Protein AF-A0AAV5FBF8-F1 (afdb_monomer_lite)

Foldseek 3Di:
DLVVQQVQVVQVKAQDFDDPDPVPPPPPPDSGRDQHFWDWDFDPPPPTIDIDGNDDDDPPGRRIDGDPSNDDDPVVCVVVDVVVVVVCVVCVVVDDPVRND

Sequence (101 aa):
MEALLRWATDLGVSDTPPPRSPSAATSSSSSSCLGRSLVVADFPDAGGRGLAAARDLRRGELVLRVPRAAMLTSDRVMADDPRVAACVRAYRSRLSPVQVW

InterPro domains:
  IPR046341 SET domain superfamily [SSF82199] (2-81)

Radius of gyration: 18.73 Å; chains: 1; bounding box: 35×36×49 Å

Structure (mmCIF, N/CA/C/O backbone):
data_AF-A0AAV5FBF8-F1
#
_entry.id   AF-A0AAV5FBF8-F1
#
loop_
_atom_site.group_PDB
_atom_site.id
_atom_site.type_symbol
_atom_site.label_atom_id
_atom_site.label_alt_id
_atom_site.label_comp_id
_atom_site.label_asym_id
_atom_site.label_entity_id
_atom_site.label_seq_id
_atom_site.pdbx_PDB_ins_code
_atom_site.Cartn_x
_atom_site.Cartn_y
_atom_site.Cartn_z
_atom_site.occupancy
_atom_site.B_iso_or_equiv
_atom_site.auth_seq_id
_atom_site.auth_comp_id
_atom_site.auth_asym_id
_atom_site.auth_atom_id
_atom_site.pdbx_PDB_model_num
ATOM 1 N N . MET A 1 1 ? -11.232 -8.454 -2.106 1.00 88.62 1 MET A N 1
ATOM 2 C CA . MET A 1 1 ? -10.385 -8.025 -0.968 1.00 88.62 1 MET A CA 1
ATOM 3 C C . MET A 1 1 ? -9.437 -9.139 -0.554 1.00 88.62 1 MET A C 1
ATOM 5 O O . MET A 1 1 ? -8.239 -8.921 -0.512 1.00 88.62 1 MET A O 1
ATOM 9 N N . GLU A 1 2 ? -9.954 -10.345 -0.344 1.00 89.81 2 GLU A N 1
ATOM 10 C CA . GLU A 1 2 ? -9.176 -11.515 0.075 1.00 89.81 2 GLU A CA 1
ATOM 11 C C . GLU A 1 2 ? -7.915 -11.796 -0.765 1.00 89.81 2 GLU A C 1
ATOM 13 O O . GLU A 1 2 ? -6.846 -11.989 -0.198 1.00 89.81 2 GLU A O 1
ATOM 18 N N . ALA A 1 3 ? -7.998 -11.722 -2.099 1.00 92.69 3 ALA A N 1
ATOM 19 C CA . ALA A 1 3 ? -6.835 -11.917 -2.970 1.00 92.69 3 ALA A CA 1
ATOM 20 C C . ALA A 1 3 ? -5.701 -10.901 -2.718 1.00 92.69 3 ALA A C 1
ATOM 22 O O . ALA A 1 3 ? -4.536 -11.284 -2.715 1.00 92.69 3 ALA A O 1
ATOM 23 N N . LEU A 1 4 ? -6.031 -9.628 -2.453 1.00 92.75 4 LEU A N 1
ATOM 24 C CA . LEU A 1 4 ? -5.027 -8.607 -2.132 1.00 92.75 4 LEU A CA 1
ATOM 25 C C . LEU A 1 4 ? -4.373 -8.883 -0.776 1.00 92.75 4 LEU A C 1
ATOM 27 O O . LEU A 1 4 ? -3.170 -8.700 -0.636 1.00 92.75 4 LEU A O 1
ATOM 31 N N . LEU A 1 5 ? -5.154 -9.321 0.216 1.00 93.06 5 LEU A N 1
ATOM 32 C CA . LEU A 1 5 ? -4.626 -9.642 1.544 1.00 93.06 5 LEU A CA 1
ATOM 33 C C . LEU A 1 5 ? -3.680 -10.842 1.485 1.00 93.06 5 LEU A C 1
ATOM 35 O O . LEU A 1 5 ? -2.614 -10.784 2.084 1.00 93.06 5 LEU A O 1
ATOM 39 N N . ARG A 1 6 ? -4.028 -11.873 0.705 1.00 93.00 6 ARG A N 1
ATOM 40 C CA . ARG A 1 6 ? -3.152 -13.024 0.444 1.00 93.00 6 ARG A CA 1
ATOM 41 C C . ARG A 1 6 ? -1.862 -12.601 -0.262 1.00 93.00 6 ARG A C 1
ATOM 43 O O . ARG A 1 6 ? -0.784 -12.869 0.249 1.00 93.00 6 ARG A O 1
ATOM 50 N N . TRP A 1 7 ? -1.967 -11.842 -1.354 1.00 93.44 7 TRP A N 1
ATOM 51 C CA . TRP A 1 7 ? -0.800 -11.299 -2.064 1.00 93.44 7 TRP A CA 1
ATOM 52 C C . TRP A 1 7 ? 0.107 -10.463 -1.148 1.00 93.44 7 TRP A C 1
ATOM 54 O O . TRP A 1 7 ? 1.329 -10.579 -1.184 1.00 93.44 7 TRP A O 1
ATOM 64 N N . ALA A 1 8 ? -0.484 -9.633 -0.288 1.00 93.75 8 ALA A N 1
ATOM 65 C CA . ALA A 1 8 ? 0.263 -8.819 0.658 1.00 93.75 8 ALA A CA 1
ATOM 66 C C . ALA A 1 8 ? 0.968 -9.688 1.714 1.00 93.75 8 ALA A C 1
ATOM 68 O O . ALA A 1 8 ? 2.123 -9.416 2.045 1.00 93.75 8 ALA A O 1
ATOM 69 N N . THR A 1 9 ? 0.318 -10.747 2.208 1.00 93.06 9 THR A N 1
ATOM 70 C CA . THR A 1 9 ? 0.953 -11.753 3.073 1.00 93.06 9 THR A CA 1
ATOM 71 C C . THR A 1 9 ? 2.153 -12.399 2.393 1.00 93.06 9 THR A C 1
ATOM 73 O O . THR A 1 9 ? 3.214 -12.470 3.010 1.00 93.06 9 THR A O 1
ATOM 76 N N . ASP A 1 10 ? 2.020 -12.801 1.128 1.00 92.88 10 ASP A N 1
ATOM 77 C CA . ASP A 1 10 ? 3.101 -13.438 0.363 1.00 92.88 10 ASP A CA 1
ATOM 78 C C . ASP A 1 10 ? 4.314 -12.508 0.199 1.00 92.88 10 ASP A C 1
ATOM 80 O O . ASP A 1 10 ? 5.460 -12.956 0.175 1.00 92.88 10 ASP A O 1
ATOM 84 N N . LEU A 1 11 ? 4.083 -11.193 0.163 1.00 92.06 11 LEU A N 1
ATOM 85 C CA . LEU A 1 11 ? 5.134 -10.172 0.139 1.00 92.06 11 LEU A CA 1
ATOM 86 C C . LEU A 1 11 ? 5.653 -9.768 1.526 1.00 92.06 11 LEU A C 1
ATOM 88 O O . LEU A 1 11 ? 6.513 -8.890 1.621 1.00 92.06 11 LEU A O 1
ATOM 92 N N . GLY A 1 12 ? 5.162 -10.394 2.596 1.00 92.56 12 GLY A N 1
ATOM 93 C CA . GLY A 1 12 ? 5.603 -10.173 3.973 1.00 92.56 12 GLY A CA 1
ATOM 94 C C . GLY A 1 12 ? 4.963 -8.969 4.669 1.00 92.56 12 GLY A C 1
ATOM 95 O O . GLY A 1 12 ? 5.501 -8.487 5.670 1.00 92.56 12 GLY A O 1
ATOM 96 N N . VAL A 1 13 ? 3.842 -8.456 4.157 1.00 94.75 13 VAL A N 1
ATOM 97 C CA . VAL A 1 13 ? 3.031 -7.454 4.863 1.00 94.75 13 VAL A CA 1
ATOM 98 C C . VAL A 1 13 ? 2.395 -8.106 6.090 1.00 94.75 13 VAL A C 1
ATOM 100 O O . VAL A 1 13 ? 1.901 -9.231 6.018 1.00 94.75 13 VAL A O 1
ATOM 103 N N . SER A 1 14 ? 2.400 -7.412 7.228 1.00 93.69 14 SER A N 1
ATOM 104 C CA . SER A 1 14 ? 1.828 -7.946 8.467 1.00 93.69 14 SER A CA 1
ATOM 105 C C . SER A 1 14 ? 1.434 -6.849 9.453 1.00 93.69 14 SER A C 1
ATOM 107 O O . SER A 1 14 ? 2.188 -5.897 9.656 1.00 93.69 14 SER A O 1
ATOM 109 N N . ASP A 1 15 ? 0.287 -7.012 10.108 1.00 93.44 15 ASP A N 1
ATOM 110 C CA . ASP A 1 15 ? -0.169 -6.214 11.255 1.00 93.44 15 ASP A CA 1
ATOM 111 C C . ASP A 1 15 ? 0.129 -6.875 12.615 1.00 93.44 15 ASP A C 1
ATOM 113 O O . ASP A 1 15 ? -0.357 -6.439 13.667 1.00 93.44 15 ASP A O 1
ATOM 117 N N . THR A 1 16 ? 0.906 -7.961 12.603 1.00 87.12 16 THR A N 1
ATOM 118 C CA . THR A 1 16 ? 1.221 -8.718 13.813 1.00 87.12 16 THR A CA 1
ATOM 119 C C . THR A 1 16 ? 2.201 -7.920 14.675 1.00 87.12 16 THR A C 1
ATOM 121 O O . THR A 1 16 ? 3.246 -7.491 14.176 1.00 87.12 16 THR A O 1
ATOM 124 N N . PRO A 1 17 ? 1.900 -7.715 15.971 1.00 77.94 17 PRO A N 1
ATOM 125 C CA . PRO A 1 17 ? 2.814 -7.023 16.864 1.00 77.94 17 PRO A CA 1
ATOM 126 C C . PRO A 1 17 ? 4.130 -7.807 16.998 1.00 77.94 17 PRO A C 1
ATOM 128 O O . PRO A 1 17 ? 4.115 -9.041 16.971 1.00 77.94 17 PRO A O 1
ATOM 131 N N . PRO A 1 18 ? 5.274 -7.120 17.162 1.00 68.69 18 PRO A N 1
ATOM 132 C CA . PRO A 1 18 ? 6.553 -7.793 17.332 1.00 68.69 18 PRO A CA 1
ATOM 133 C C . PRO A 1 18 ? 6.512 -8.726 18.555 1.00 68.69 18 PRO A C 1
ATOM 135 O O . PRO A 1 18 ? 5.893 -8.384 19.572 1.00 68.69 18 PRO A O 1
ATOM 138 N N . PRO A 1 19 ? 7.154 -9.907 18.484 1.00 65.00 19 PRO A N 1
ATOM 139 C CA . PRO A 1 19 ? 7.137 -10.860 19.582 1.00 65.00 19 PRO A CA 1
ATOM 140 C C . PRO A 1 19 ? 7.772 -10.225 20.822 1.00 65.00 19 PRO A C 1
ATOM 142 O O . PRO A 1 19 ? 8.889 -9.715 20.778 1.00 65.00 19 PRO A O 1
ATOM 145 N N . ARG A 1 20 ? 7.059 -10.272 21.954 1.00 64.69 20 ARG A N 1
ATOM 146 C CA . ARG A 1 20 ? 7.546 -9.748 23.245 1.00 64.69 20 ARG A CA 1
ATOM 147 C C . ARG A 1 20 ? 8.677 -10.595 23.844 1.00 64.69 20 ARG A C 1
ATOM 149 O O . ARG A 1 20 ? 9.241 -10.225 24.869 1.00 64.69 20 ARG A O 1
ATOM 156 N N . SER A 1 21 ? 8.997 -11.741 23.241 1.00 58.50 21 SER A N 1
ATOM 157 C CA . SER A 1 21 ? 10.043 -12.661 23.692 1.00 58.50 21 SER A CA 1
ATOM 158 C C . SER A 1 21 ? 10.564 -13.495 22.513 1.00 58.50 21 SER A C 1
ATOM 160 O O . SER A 1 21 ? 9.757 -13.903 21.674 1.00 58.50 21 SER A O 1
ATOM 162 N N . PRO A 1 22 ? 11.871 -13.810 22.447 1.00 58.72 22 PRO A N 1
ATOM 163 C CA . PRO A 1 22 ? 12.460 -14.576 21.342 1.00 58.72 22 PRO A CA 1
ATOM 164 C C . PRO A 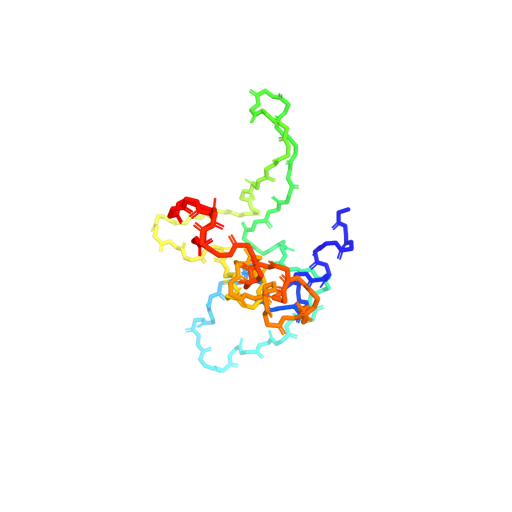1 22 ? 11.934 -16.021 21.232 1.00 58.72 22 PRO A C 1
ATOM 166 O O . PRO A 1 22 ? 12.036 -16.621 20.169 1.00 58.72 22 PRO A O 1
ATOM 169 N N . SER A 1 23 ? 11.320 -16.565 22.288 1.00 54.78 23 SER A N 1
ATOM 170 C CA . SER A 1 23 ? 10.810 -17.947 22.323 1.00 54.78 23 SER A CA 1
ATOM 171 C C . SER A 1 23 ? 9.366 -18.115 21.827 1.00 54.78 23 SER A C 1
ATOM 173 O O . SER A 1 23 ? 8.865 -19.234 21.799 1.00 54.78 23 SER A O 1
ATOM 175 N N . ALA A 1 24 ? 8.678 -17.029 21.456 1.00 52.31 24 ALA A N 1
ATOM 176 C CA . ALA A 1 24 ? 7.262 -17.039 21.068 1.00 52.31 24 ALA A CA 1
ATOM 177 C C . ALA A 1 24 ? 7.052 -16.703 19.582 1.00 52.31 24 ALA A C 1
ATOM 179 O O . ALA A 1 24 ? 6.064 -16.067 19.213 1.00 52.31 24 ALA A O 1
ATOM 180 N N . ALA A 1 25 ? 7.978 -17.122 18.716 1.00 51.47 25 ALA A N 1
ATOM 181 C CA . ALA A 1 25 ? 7.766 -17.122 17.272 1.00 51.47 25 ALA A CA 1
ATOM 182 C C . ALA A 1 25 ? 6.802 -18.257 16.893 1.00 51.47 25 ALA A C 1
ATOM 184 O O . ALA A 1 25 ? 7.156 -19.189 16.177 1.00 51.47 25 ALA A O 1
ATOM 185 N N . THR A 1 26 ? 5.571 -18.204 17.401 1.00 50.00 26 THR A N 1
ATOM 186 C CA . THR A 1 26 ? 4.497 -19.016 16.847 1.00 50.00 26 THR A CA 1
ATOM 187 C C . THR A 1 26 ? 4.180 -18.390 15.503 1.00 50.00 26 THR A C 1
ATOM 189 O O . THR A 1 26 ? 3.547 -17.338 15.421 1.00 50.00 26 THR A O 1
ATOM 192 N N . SER A 1 27 ? 4.684 -19.018 14.447 1.00 54.31 27 SER A N 1
ATOM 193 C CA . SER A 1 27 ? 4.250 -18.846 13.070 1.00 54.31 27 SER A CA 1
ATOM 194 C C . SER A 1 27 ? 2.759 -19.161 12.997 1.00 54.31 27 SER A C 1
ATOM 196 O O . SER A 1 27 ? 2.336 -20.246 12.608 1.00 54.31 27 SER A O 1
ATOM 198 N N . SER A 1 28 ? 1.927 -18.212 13.424 1.00 52.53 28 SER A N 1
ATOM 199 C CA . SER A 1 28 ? 0.507 -18.265 13.146 1.00 52.53 28 SER A CA 1
ATOM 200 C C . SER A 1 28 ? 0.376 -18.098 11.643 1.00 52.53 28 SER A C 1
ATOM 202 O O . SER A 1 28 ? 0.529 -16.993 11.120 1.00 52.53 28 SER A O 1
ATOM 204 N N . SER A 1 29 ? 0.142 -19.216 10.965 1.00 54.81 29 SER A N 1
ATOM 205 C CA . SER A 1 29 ? -0.242 -19.326 9.564 1.00 54.81 29 SER A CA 1
ATOM 206 C C . SER A 1 29 ? -1.606 -18.663 9.355 1.00 54.81 29 SER A C 1
ATOM 208 O O . SER A 1 29 ? -2.616 -19.320 9.117 1.00 54.81 29 SER A O 1
ATOM 210 N N . SER A 1 30 ? -1.667 -17.347 9.536 1.00 60.59 30 SER A N 1
ATOM 211 C CA . SER A 1 30 ? -2.804 -16.545 9.121 1.00 60.59 30 SER A CA 1
ATOM 212 C C . SER A 1 30 ? -2.689 -16.360 7.614 1.00 60.59 30 SER A C 1
ATOM 214 O O . SER A 1 30 ? -1.695 -15.839 7.119 1.00 60.59 30 SER A O 1
ATOM 216 N N . SER A 1 31 ? -3.724 -16.764 6.884 1.00 72.88 31 SER A N 1
ATOM 217 C CA . SER A 1 31 ? -3.853 -16.593 5.429 1.00 72.88 31 SER A CA 1
ATOM 218 C C . SER A 1 31 ? -4.051 -15.133 4.990 1.00 72.88 31 SER A C 1
ATOM 220 O O . SER A 1 31 ? -4.392 -14.874 3.839 1.00 72.88 31 SER A O 1
ATOM 222 N N . SER A 1 32 ? -3.920 -14.183 5.918 1.00 85.62 32 SER A N 1
ATOM 223 C CA . SER A 1 32 ? -4.177 -12.759 5.739 1.00 85.62 32 SER A CA 1
ATOM 224 C C . SER A 1 32 ? -3.160 -11.955 6.541 1.00 85.62 32 SER A C 1
ATOM 226 O O . SER A 1 32 ? -2.811 -12.320 7.665 1.00 85.62 32 SER A O 1
ATOM 228 N N . CYS A 1 33 ? -2.698 -10.850 5.960 1.00 91.75 33 CYS A N 1
ATOM 229 C CA . CYS A 1 33 ? -1.736 -9.925 6.552 1.00 91.75 33 CYS A CA 1
ATOM 230 C C . CYS A 1 33 ? -2.359 -8.989 7.595 1.00 91.75 33 CYS A C 1
ATOM 232 O O . CYS A 1 33 ? -1.624 -8.315 8.313 1.00 91.75 33 CYS A O 1
ATOM 234 N N . LEU A 1 34 ? -3.694 -8.948 7.652 1.00 93.56 34 LEU A N 1
ATOM 235 C CA . LEU A 1 34 ? -4.497 -8.154 8.577 1.00 93.56 34 LEU A CA 1
ATOM 236 C C . LEU A 1 34 ? -5.398 -9.058 9.429 1.00 93.56 34 LEU A C 1
ATOM 238 O O . LEU A 1 34 ? -5.779 -10.152 8.994 1.00 93.56 34 LEU A O 1
ATOM 242 N N . GLY A 1 35 ? -5.787 -8.558 10.601 1.00 91.38 35 GLY A N 1
ATOM 243 C CA . GLY A 1 35 ? -6.745 -9.167 11.526 1.00 91.38 35 GLY A CA 1
ATOM 244 C C . GLY A 1 35 ? -6.237 -9.284 12.966 1.00 91.38 35 GLY A C 1
ATOM 245 O O . GLY A 1 35 ? -6.978 -9.742 13.832 1.00 91.38 35 GLY A O 1
ATOM 246 N N . ARG A 1 36 ? -4.985 -8.898 13.248 1.00 91.69 36 ARG A N 1
ATOM 247 C CA . ARG A 1 36 ? -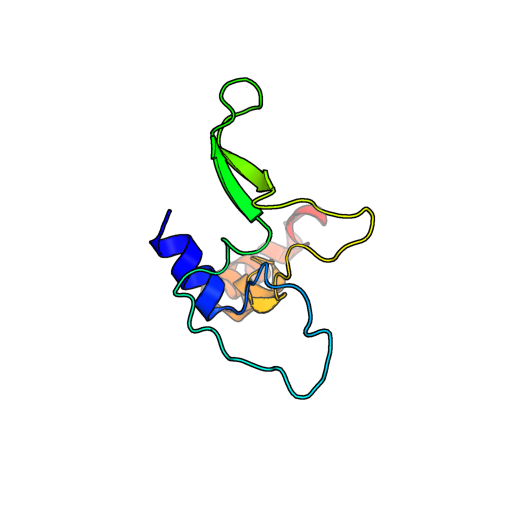4.386 -8.930 14.598 1.00 91.69 36 ARG A CA 1
ATOM 248 C C . ARG A 1 36 ? -4.441 -7.574 15.289 1.00 91.69 36 ARG A C 1
ATOM 250 O O . ARG A 1 36 ? -4.742 -7.495 16.478 1.00 91.69 36 ARG A O 1
ATOM 257 N N . SER A 1 37 ? -4.119 -6.519 14.556 1.00 93.75 37 SER A N 1
ATOM 258 C CA . SER A 1 37 ? -4.134 -5.132 15.026 1.00 93.75 37 SER A CA 1
ATOM 259 C C . SER A 1 37 ? -5.107 -4.289 14.211 1.00 93.75 37 SER A C 1
ATOM 261 O O . SER A 1 37 ? -5.729 -3.382 14.762 1.00 93.75 37 SER A O 1
ATOM 263 N N . LEU A 1 38 ? -5.273 -4.602 12.925 1.00 95.62 38 LEU A N 1
ATOM 264 C CA . LEU A 1 38 ? -6.074 -3.831 11.984 1.00 95.62 38 LEU A CA 1
ATOM 265 C C . LEU A 1 38 ? -7.035 -4.734 11.209 1.00 95.62 38 LEU A C 1
ATOM 267 O O . LEU A 1 38 ? -6.726 -5.887 10.919 1.00 95.62 38 LEU A O 1
ATOM 271 N N . VAL A 1 39 ? -8.182 -4.187 10.820 1.00 95.50 39 VAL A N 1
ATOM 272 C CA . VAL A 1 39 ? -9.131 -4.806 9.883 1.00 95.50 39 VAL A CA 1
ATOM 273 C C . VAL A 1 39 ? -9.522 -3.809 8.801 1.00 95.50 39 VAL A C 1
ATOM 275 O O . VAL A 1 39 ? -9.495 -2.599 9.017 1.00 95.50 39 VAL A O 1
ATOM 278 N N . VAL A 1 40 ? -9.891 -4.310 7.625 1.00 95.12 40 VAL A N 1
ATOM 279 C CA . VAL A 1 40 ? -10.473 -3.476 6.567 1.00 95.12 40 VAL A CA 1
ATOM 280 C C . VAL A 1 40 ? -11.933 -3.199 6.916 1.00 95.12 40 VAL A C 1
ATOM 282 O O . VAL A 1 40 ? -12.676 -4.137 7.199 1.00 95.12 40 VAL A O 1
ATOM 285 N N . ALA A 1 41 ? -12.336 -1.934 6.875 1.00 96.00 41 ALA A N 1
ATOM 286 C CA . ALA A 1 41 ? -13.705 -1.496 7.133 1.00 96.00 41 ALA A CA 1
ATOM 287 C C . ALA A 1 41 ? -14.136 -0.448 6.099 1.00 96.00 41 ALA A C 1
ATOM 289 O O . ALA A 1 41 ? -13.291 0.215 5.496 1.00 96.00 41 ALA A O 1
ATOM 290 N N . ASP A 1 42 ? -15.442 -0.297 5.892 1.00 96.88 42 ASP A N 1
ATOM 291 C CA . ASP A 1 42 ? -16.004 0.745 5.035 1.00 96.88 42 ASP A CA 1
ATOM 292 C C . ASP A 1 42 ? -16.534 1.899 5.898 1.00 96.88 42 ASP A C 1
ATOM 294 O O . ASP A 1 42 ? -17.308 1.699 6.833 1.00 96.88 42 ASP A O 1
ATOM 298 N N . PHE A 1 43 ? -16.101 3.113 5.572 1.00 96.25 43 PHE A N 1
ATOM 299 C CA . PHE A 1 43 ? -16.456 4.367 6.226 1.00 96.25 43 PHE A CA 1
ATOM 300 C C . PHE A 1 43 ? -17.171 5.270 5.207 1.00 96.25 43 PHE A C 1
ATOM 302 O O . PHE A 1 43 ? -16.523 6.093 4.551 1.00 96.25 43 PHE A O 1
ATOM 309 N N . PRO A 1 44 ? -18.494 5.112 5.014 1.00 95.25 44 PRO A N 1
ATOM 310 C CA . PRO A 1 44 ? -19.239 5.823 3.968 1.00 95.25 44 PRO A CA 1
ATOM 311 C C . PRO A 1 44 ? -19.110 7.347 4.086 1.00 95.25 44 PRO A C 1
ATOM 313 O O . PRO A 1 44 ? -18.960 8.029 3.075 1.00 95.25 44 PRO A O 1
ATOM 316 N N . ASP A 1 45 ? -19.043 7.859 5.314 1.00 95.69 45 ASP A N 1
ATOM 317 C CA . ASP A 1 45 ? -18.939 9.294 5.596 1.00 95.69 45 ASP A CA 1
ATOM 318 C C . ASP A 1 45 ? -17.494 9.833 5.550 1.00 95.69 45 ASP A C 1
ATOM 320 O O . ASP A 1 45 ? -17.272 11.028 5.729 1.00 95.69 45 ASP A O 1
ATOM 324 N N . ALA A 1 46 ? -16.494 8.972 5.310 1.00 93.69 46 ALA A N 1
ATOM 325 C CA . ALA A 1 46 ? -15.069 9.327 5.315 1.00 93.69 46 ALA A CA 1
ATOM 326 C C . ALA A 1 46 ? -14.323 8.885 4.041 1.00 93.69 46 ALA A C 1
ATOM 328 O O . ALA A 1 46 ? -13.114 8.655 4.066 1.00 93.69 46 ALA A O 1
ATOM 329 N N . GLY A 1 47 ? -15.033 8.769 2.914 1.00 92.19 47 GLY A N 1
ATOM 330 C CA . GLY A 1 47 ? -14.428 8.444 1.616 1.00 92.19 47 GLY A CA 1
ATOM 331 C C . GLY A 1 47 ? -14.362 6.949 1.290 1.00 92.19 47 GLY A C 1
ATOM 332 O O . GLY A 1 47 ? -13.673 6.559 0.348 1.00 92.19 47 GLY A O 1
ATOM 333 N N . GLY A 1 48 ? -15.096 6.108 2.023 1.00 95.25 48 GLY A N 1
ATOM 334 C CA . GLY A 1 48 ? -15.240 4.684 1.736 1.00 95.25 48 GLY A CA 1
ATOM 335 C C . GLY A 1 48 ? -14.255 3.820 2.518 1.00 95.25 48 GLY A C 1
ATOM 336 O O . GLY A 1 48 ? -14.190 3.885 3.741 1.00 95.25 48 GLY A O 1
ATOM 337 N N . ARG A 1 49 ? -13.532 2.935 1.834 1.00 94.69 49 ARG A N 1
ATOM 338 C CA . ARG A 1 49 ? -12.754 1.872 2.484 1.00 94.69 49 ARG A CA 1
ATOM 339 C C . ARG A 1 49 ? -11.523 2.399 3.225 1.00 94.69 49 ARG A C 1
ATOM 341 O O . ARG A 1 49 ? -10.723 3.137 2.659 1.00 94.69 49 ARG A O 1
ATOM 348 N N . GLY A 1 50 ? -11.313 1.918 4.447 1.00 95.19 50 GLY A N 1
ATOM 349 C CA . GLY A 1 50 ? -10.162 2.242 5.287 1.00 95.19 50 GLY A CA 1
ATOM 350 C C . GLY A 1 50 ? -9.744 1.098 6.213 1.00 95.19 50 GLY A C 1
ATOM 351 O O . GLY A 1 50 ? -10.153 -0.054 6.044 1.00 95.19 50 GLY A O 1
ATOM 352 N N . LEU A 1 51 ? -8.907 1.427 7.199 1.00 95.38 51 LEU A N 1
ATOM 353 C CA . LEU A 1 51 ? -8.437 0.504 8.233 1.00 95.38 51 LEU A CA 1
ATOM 354 C C . LEU A 1 51 ? -9.026 0.905 9.587 1.00 95.38 51 LEU A C 1
ATOM 356 O O . LEU A 1 51 ? -8.896 2.055 10.001 1.00 95.38 51 LEU A O 1
ATOM 360 N N . ALA A 1 52 ? -9.640 -0.050 10.278 1.00 95.94 52 ALA A N 1
ATOM 361 C CA . ALA A 1 52 ? -10.104 0.093 11.651 1.00 95.94 52 ALA A CA 1
ATOM 362 C C . ALA A 1 52 ? -9.195 -0.686 12.607 1.00 95.94 52 ALA A C 1
ATOM 364 O O . ALA A 1 52 ? -8.562 -1.673 12.222 1.00 95.94 52 ALA A O 1
ATOM 365 N N . ALA A 1 53 ? -9.155 -0.263 13.868 1.00 96.19 53 ALA A N 1
ATOM 366 C CA . ALA A 1 53 ? -8.479 -1.010 14.916 1.00 96.19 53 ALA A CA 1
ATOM 367 C C . ALA A 1 53 ? -9.264 -2.294 15.238 1.00 96.19 53 ALA A C 1
ATOM 369 O O . ALA A 1 53 ? -10.463 -2.246 15.497 1.00 96.19 53 ALA A O 1
ATOM 370 N N . ALA A 1 54 ? -8.584 -3.440 15.230 1.00 94.31 54 ALA A N 1
ATOM 371 C CA . ALA A 1 54 ? -9.165 -4.734 15.610 1.00 94.31 54 ALA A CA 1
ATOM 372 C C . ALA A 1 54 ? -9.160 -4.964 17.134 1.00 94.31 54 ALA A C 1
ATOM 374 O O . ALA A 1 54 ? -9.769 -5.904 17.637 1.00 94.31 54 ALA A O 1
ATOM 375 N N . ARG A 1 55 ? -8.407 -4.129 17.856 1.00 94.56 55 ARG A N 1
ATOM 376 C CA . ARG A 1 55 ? -8.188 -4.140 19.305 1.00 94.56 55 ARG A CA 1
ATOM 377 C C . ARG A 1 55 ? -7.741 -2.752 19.757 1.00 94.56 55 ARG A C 1
ATOM 379 O O . ARG A 1 55 ? -7.404 -1.918 18.920 1.00 94.56 55 ARG A O 1
ATOM 386 N N . ASP A 1 56 ? -7.598 -2.555 21.059 1.00 95.06 56 ASP A N 1
ATOM 387 C CA . ASP A 1 56 ? -6.986 -1.338 21.589 1.00 95.06 56 ASP A CA 1
ATOM 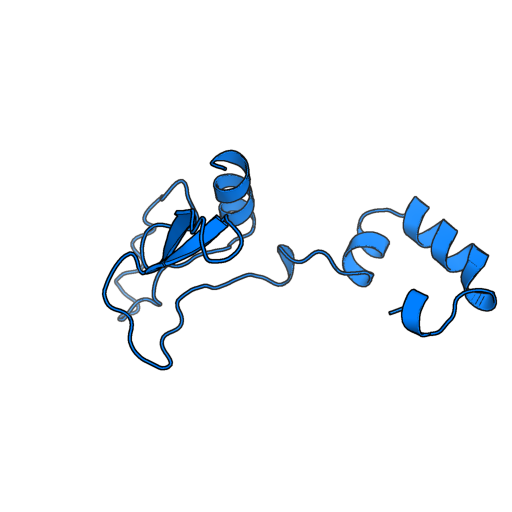388 C C . ASP A 1 56 ? -5.526 -1.196 21.130 1.00 95.06 56 ASP A C 1
ATOM 390 O O . ASP A 1 56 ? -4.711 -2.128 21.227 1.00 95.06 56 ASP A O 1
ATOM 394 N N . LEU A 1 57 ? -5.203 -0.002 20.631 1.00 94.31 57 LEU A N 1
ATOM 395 C CA . LEU A 1 57 ? -3.885 0.382 20.133 1.00 94.31 57 LEU A CA 1
ATOM 396 C C . LEU A 1 57 ? -3.298 1.482 21.013 1.00 94.31 57 LEU A C 1
ATOM 398 O O . LEU A 1 57 ? -4.013 2.355 21.509 1.00 94.31 57 LEU A O 1
ATOM 402 N N . ARG A 1 58 ? -1.977 1.467 21.19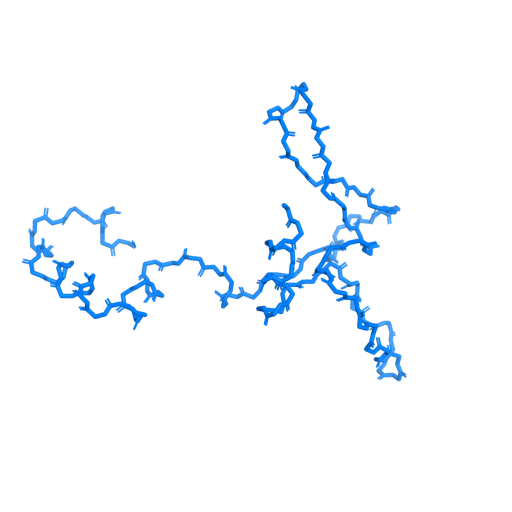0 1.00 94.56 58 ARG A N 1
ATOM 403 C CA . ARG A 1 58 ? -1.258 2.496 21.949 1.00 94.56 58 ARG A CA 1
ATOM 404 C C . ARG A 1 58 ? -0.567 3.479 21.015 1.00 94.56 58 ARG A C 1
ATOM 406 O O . ARG A 1 58 ? -0.103 3.130 19.931 1.00 94.56 58 ARG A O 1
ATOM 413 N N . ARG A 1 59 ? -0.432 4.727 21.462 1.00 95.25 59 ARG A N 1
ATOM 414 C CA . ARG A 1 59 ? 0.347 5.732 20.731 1.00 95.25 59 ARG A CA 1
ATOM 415 C C . ARG A 1 59 ? 1.802 5.266 20.585 1.00 95.25 59 ARG A C 1
ATOM 417 O O . ARG A 1 59 ? 2.429 4.901 21.575 1.00 95.25 59 ARG A O 1
ATOM 424 N N . GLY A 1 60 ? 2.325 5.315 19.359 1.00 93.56 60 GLY A N 1
ATOM 425 C CA . GLY A 1 60 ? 3.691 4.882 19.032 1.00 93.56 60 GLY A CA 1
ATOM 426 C C . GLY A 1 60 ? 3.850 3.376 18.794 1.00 93.56 60 GLY A C 1
ATOM 427 O O . GLY A 1 60 ? 4.962 2.917 18.550 1.00 93.56 60 GLY A O 1
ATOM 428 N N . GLU A 1 61 ? 2.768 2.600 18.852 1.00 93.06 61 GLU A N 1
ATOM 429 C CA . GLU A 1 61 ? 2.793 1.171 18.550 1.00 93.06 61 GLU A CA 1
ATOM 430 C C . GLU A 1 61 ? 2.955 0.911 17.041 1.00 93.06 61 GLU A C 1
ATOM 432 O O . GLU A 1 61 ? 2.303 1.553 16.216 1.00 93.06 61 GLU A O 1
ATOM 437 N N . LEU A 1 62 ? 3.804 -0.055 16.669 1.00 93.06 62 LEU A N 1
ATOM 438 C CA . LEU A 1 62 ? 3.883 -0.539 15.290 1.00 93.06 62 LEU A CA 1
ATOM 439 C C . LEU A 1 62 ? 2.673 -1.431 15.000 1.00 93.06 62 LEU A C 1
ATOM 441 O O . LEU A 1 62 ? 2.585 -2.544 15.514 1.00 93.06 62 LEU A O 1
ATOM 445 N N . VAL A 1 63 ? 1.767 -0.941 14.157 1.00 94.81 63 VAL A N 1
ATOM 446 C CA . VAL A 1 63 ? 0.498 -1.621 13.844 1.00 94.81 63 VAL A CA 1
ATOM 447 C C . VAL A 1 63 ? 0.457 -2.250 12.456 1.00 94.81 63 VAL A C 1
ATOM 449 O O . VAL A 1 63 ? -0.408 -3.076 12.195 1.00 94.81 63 VAL A O 1
ATOM 452 N N . LEU A 1 64 ? 1.376 -1.871 11.566 1.00 95.25 64 LEU A N 1
ATOM 453 C CA . LEU A 1 64 ? 1.474 -2.413 10.216 1.00 95.25 64 LEU A CA 1
ATOM 454 C C . LEU A 1 64 ? 2.911 -2.312 9.709 1.00 95.25 64 LEU A C 1
ATOM 456 O O . LEU A 1 64 ? 3.515 -1.239 9.726 1.00 95.25 64 LEU A O 1
ATOM 460 N N . ARG A 1 65 ? 3.442 -3.424 9.211 1.00 94.69 65 ARG A N 1
ATOM 461 C CA . ARG A 1 65 ? 4.719 -3.498 8.507 1.00 94.69 65 ARG A CA 1
ATOM 462 C C . ARG A 1 65 ? 4.461 -3.770 7.033 1.00 94.69 65 ARG A C 1
ATOM 464 O O . ARG A 1 65 ? 3.837 -4.770 6.692 1.00 94.69 65 ARG A O 1
ATOM 471 N N . VAL A 1 66 ? 5.004 -2.917 6.169 1.00 94.81 66 VAL A N 1
ATOM 472 C CA . VAL A 1 66 ? 4.958 -3.082 4.711 1.00 94.81 66 VAL A CA 1
ATOM 473 C C . VAL A 1 66 ? 6.393 -3.133 4.191 1.00 94.81 66 VAL A C 1
ATOM 475 O O . VAL A 1 66 ? 7.110 -2.135 4.291 1.00 94.81 66 VAL A O 1
ATOM 478 N N . PRO A 1 67 ? 6.865 -4.279 3.677 1.00 93.50 67 PRO A N 1
ATOM 479 C CA . PRO A 1 67 ? 8.186 -4.352 3.067 1.00 93.50 67 PRO A CA 1
ATOM 480 C C . PRO A 1 67 ? 8.283 -3.438 1.843 1.00 93.50 67 PRO A C 1
ATOM 482 O O . PRO A 1 67 ? 7.326 -3.314 1.081 1.00 93.50 67 PRO A O 1
ATOM 485 N N . ARG A 1 68 ? 9.470 -2.871 1.578 1.00 91.06 68 ARG A N 1
ATOM 486 C CA . ARG A 1 68 ? 9.735 -2.118 0.331 1.00 91.06 68 ARG A CA 1
ATOM 487 C C . ARG A 1 68 ? 9.423 -2.966 -0.908 1.00 91.06 68 ARG A C 1
ATOM 489 O O . ARG A 1 68 ? 9.002 -2.444 -1.931 1.00 91.06 68 ARG A O 1
ATOM 496 N N . ALA A 1 69 ? 9.547 -4.287 -0.765 1.00 89.19 69 ALA A N 1
ATOM 497 C CA . ALA A 1 69 ? 9.185 -5.267 -1.772 1.00 89.19 69 ALA A CA 1
ATOM 498 C C . ALA A 1 69 ? 7.675 -5.337 -2.108 1.00 89.19 69 ALA A C 1
ATOM 500 O O . ALA A 1 69 ? 7.316 -5.940 -3.116 1.00 89.19 69 ALA A O 1
ATOM 501 N N . ALA A 1 70 ? 6.793 -4.713 -1.331 1.00 91.88 70 ALA A N 1
ATOM 502 C CA . ALA A 1 70 ? 5.370 -4.584 -1.646 1.00 91.88 70 ALA A CA 1
ATOM 503 C C . ALA A 1 70 ? 5.010 -3.226 -2.266 1.00 91.88 70 ALA A C 1
ATOM 505 O O . ALA A 1 70 ? 3.877 -3.021 -2.693 1.00 91.88 70 ALA A O 1
ATOM 506 N N . MET A 1 71 ? 5.965 -2.294 -2.326 1.00 92.81 71 MET A N 1
ATOM 507 C CA . MET A 1 71 ? 5.743 -0.969 -2.888 1.00 92.81 71 MET A CA 1
ATOM 508 C C . MET A 1 71 ? 5.918 -0.987 -4.404 1.00 92.81 71 MET A C 1
ATOM 510 O O . MET A 1 71 ? 6.861 -1.583 -4.935 1.00 92.81 71 MET A O 1
ATOM 514 N N . LEU A 1 72 ? 5.029 -0.268 -5.083 1.00 91.06 72 LEU A N 1
ATOM 515 C CA . LEU A 1 72 ? 5.199 0.107 -6.476 1.00 91.06 72 LEU A CA 1
ATOM 516 C C . LEU A 1 72 ? 6.038 1.387 -6.518 1.00 91.06 72 LEU A C 1
ATOM 518 O O . LEU A 1 72 ? 5.580 2.441 -6.082 1.00 91.06 72 LEU A O 1
ATOM 522 N N . THR A 1 73 ? 7.272 1.290 -7.003 1.00 91.00 73 THR A N 1
ATOM 523 C CA . THR A 1 73 ? 8.162 2.445 -7.194 1.00 91.00 73 THR A CA 1
ATOM 524 C C . THR A 1 73 ? 8.682 2.463 -8.625 1.00 91.00 73 THR A C 1
ATOM 526 O O . THR A 1 73 ? 8.746 1.413 -9.265 1.00 91.00 73 THR A O 1
ATOM 529 N N . SER A 1 74 ? 9.073 3.641 -9.116 1.00 88.38 74 SER A N 1
ATOM 530 C CA . SER A 1 74 ? 9.710 3.825 -10.426 1.00 88.38 74 SER A CA 1
ATOM 531 C C . SER A 1 74 ? 10.877 2.849 -10.611 1.00 88.38 74 SER A C 1
ATOM 533 O O . SER A 1 74 ? 10.854 2.047 -11.540 1.00 88.38 74 SER A O 1
ATOM 535 N N . ASP A 1 75 ? 11.814 2.815 -9.659 1.00 88.31 75 ASP A N 1
ATOM 536 C CA . ASP A 1 75 ? 12.949 1.877 -9.641 1.00 88.31 75 ASP A CA 1
ATOM 537 C C . ASP A 1 75 ? 12.528 0.416 -9.861 1.00 88.31 75 ASP A C 1
ATOM 539 O O . ASP A 1 75 ? 13.128 -0.305 -10.655 1.00 88.31 75 ASP A O 1
ATOM 543 N N . ARG A 1 76 ? 11.480 -0.015 -9.152 1.00 89.69 76 ARG A N 1
ATOM 544 C CA . ARG A 1 76 ? 10.956 -1.382 -9.175 1.00 89.69 76 ARG A CA 1
ATOM 545 C C . ARG A 1 76 ? 10.340 -1.712 -10.526 1.00 89.69 76 ARG A C 1
ATOM 547 O O . ARG A 1 76 ? 10.678 -2.726 -11.114 1.00 89.69 76 ARG A O 1
ATOM 554 N N . VAL A 1 77 ? 9.508 -0.815 -11.051 1.00 91.00 77 VAL A N 1
ATOM 555 C CA . VAL A 1 77 ? 8.872 -0.980 -12.364 1.00 91.00 77 VAL A CA 1
ATOM 556 C C . VAL A 1 77 ? 9.916 -1.050 -13.480 1.00 91.00 77 VAL A C 1
ATOM 558 O O . VAL A 1 77 ? 9.806 -1.893 -14.364 1.00 91.00 77 VAL A O 1
ATOM 561 N N . MET A 1 78 ? 10.948 -0.202 -13.434 1.00 90.62 78 MET A N 1
ATOM 562 C CA . MET A 1 78 ? 12.032 -0.233 -14.425 1.00 90.62 78 MET A CA 1
ATOM 563 C C . MET A 1 78 ? 12.903 -1.492 -14.300 1.00 90.62 78 MET A C 1
ATOM 565 O O . MET A 1 78 ? 13.459 -1.945 -15.297 1.00 90.62 78 MET A O 1
ATOM 569 N N . ALA A 1 79 ? 13.044 -2.052 -13.096 1.00 90.62 79 ALA A N 1
ATOM 570 C CA . ALA A 1 79 ? 13.764 -3.305 -12.881 1.00 90.62 79 ALA A CA 1
ATOM 571 C C . ALA A 1 79 ? 12.957 -4.530 -13.345 1.00 90.62 79 ALA A C 1
ATOM 573 O O . ALA A 1 79 ? 13.531 -5.445 -13.935 1.00 90.62 79 ALA A O 1
ATOM 574 N N . ASP A 1 80 ? 11.644 -4.534 -13.103 1.00 91.56 80 ASP A N 1
ATOM 575 C CA . ASP A 1 80 ? 10.758 -5.667 -13.379 1.00 91.56 80 ASP A CA 1
ATOM 576 C C . ASP A 1 80 ? 10.350 -5.750 -14.867 1.00 91.56 80 ASP A C 1
ATOM 578 O O . ASP A 1 80 ? 10.162 -6.851 -15.386 1.00 91.56 80 ASP A O 1
ATOM 582 N N . ASP A 1 81 ? 10.238 -4.614 -15.577 1.00 94.44 81 ASP A N 1
ATOM 583 C CA . ASP A 1 81 ? 9.873 -4.568 -17.002 1.00 94.44 81 ASP A CA 1
ATOM 584 C C . ASP A 1 81 ? 10.928 -3.836 -17.869 1.00 94.44 81 ASP A C 1
ATOM 586 O O . ASP A 1 81 ? 10.939 -2.598 -17.969 1.00 94.44 81 ASP A O 1
ATOM 590 N N . PRO A 1 82 ? 11.775 -4.591 -18.603 1.00 93.69 82 PRO A N 1
ATOM 591 C CA . PRO A 1 82 ? 12.777 -4.028 -19.506 1.00 93.69 82 PRO A CA 1
ATOM 592 C C . PRO A 1 82 ? 12.205 -3.145 -20.623 1.00 93.69 82 PRO A C 1
ATOM 594 O O . PRO A 1 82 ? 12.907 -2.268 -21.134 1.00 93.69 82 PRO A O 1
ATOM 597 N N . ARG A 1 83 ? 10.948 -3.357 -21.036 1.00 95.06 83 ARG A N 1
ATOM 598 C CA . ARG A 1 83 ? 10.298 -2.556 -22.084 1.00 95.06 83 ARG A CA 1
ATOM 599 C C . ARG A 1 83 ? 9.970 -1.172 -21.553 1.00 95.06 83 ARG A C 1
ATOM 601 O O . ARG A 1 83 ? 10.258 -0.183 -22.225 1.00 95.06 83 ARG A O 1
ATOM 608 N N . VAL A 1 84 ? 9.428 -1.099 -20.338 1.00 91.81 84 VAL A N 1
ATOM 609 C CA . VAL A 1 84 ? 9.146 0.176 -19.668 1.00 91.81 84 VAL A CA 1
ATOM 610 C C . VAL A 1 84 ? 10.451 0.942 -19.441 1.00 91.81 84 VAL A C 1
ATOM 612 O O . VAL A 1 84 ? 10.538 2.119 -19.803 1.00 91.81 84 VAL A O 1
ATOM 615 N N . ALA A 1 85 ? 11.503 0.261 -18.978 1.00 92.75 85 ALA A N 1
ATOM 616 C CA . ALA A 1 85 ? 12.833 0.853 -18.830 1.00 92.75 85 ALA A CA 1
ATOM 617 C C . ALA A 1 85 ? 13.397 1.403 -20.148 1.00 92.75 85 ALA A C 1
ATOM 619 O O . ALA A 1 85 ? 13.918 2.523 -20.193 1.00 92.75 85 ALA A O 1
ATOM 620 N N . ALA A 1 86 ? 13.273 0.646 -21.242 1.00 93.56 86 ALA A N 1
ATOM 621 C CA . ALA A 1 86 ? 13.721 1.081 -22.560 1.00 93.56 86 ALA A CA 1
ATOM 622 C C . ALA A 1 86 ? 12.960 2.324 -23.044 1.00 93.56 86 ALA A C 1
ATOM 624 O O . ALA A 1 86 ? 13.590 3.266 -23.529 1.00 93.56 86 ALA A O 1
ATOM 625 N N . CYS A 1 87 ? 11.636 2.361 -22.866 1.00 91.12 87 CYS A N 1
ATOM 626 C CA . CYS A 1 87 ? 10.812 3.517 -23.211 1.00 91.12 87 CYS A CA 1
ATOM 627 C C . CYS A 1 87 ? 11.217 4.759 -22.411 1.00 91.12 87 CYS A C 1
ATOM 629 O O . CYS A 1 87 ? 11.507 5.796 -23.005 1.00 91.12 87 CYS A O 1
ATOM 631 N N . VAL A 1 88 ? 11.315 4.665 -21.082 1.00 90.38 88 VAL A N 1
ATOM 632 C CA . VAL A 1 88 ? 11.712 5.814 -20.250 1.00 90.38 88 VAL A CA 1
ATOM 633 C C . VAL A 1 88 ? 13.103 6.318 -20.624 1.00 90.38 88 VAL A C 1
ATOM 635 O O . VAL A 1 88 ? 13.314 7.527 -20.723 1.00 90.38 88 VAL A O 1
ATOM 638 N N . ARG A 1 89 ? 14.048 5.418 -20.919 1.00 90.50 89 ARG A N 1
ATOM 639 C CA . ARG A 1 89 ? 15.384 5.801 -21.393 1.00 90.50 89 ARG A CA 1
ATOM 640 C C . ARG A 1 89 ? 15.340 6.518 -22.744 1.00 90.50 89 ARG A C 1
ATOM 642 O O . ARG A 1 89 ? 16.037 7.516 -22.902 1.00 90.50 89 ARG A O 1
ATOM 649 N N . ALA A 1 90 ? 14.528 6.048 -23.690 1.00 93.81 90 ALA A N 1
ATOM 650 C CA . ALA A 1 90 ? 14.411 6.646 -25.022 1.00 93.81 90 ALA A CA 1
ATOM 651 C C . ALA A 1 90 ? 13.874 8.087 -24.985 1.00 93.81 90 ALA A C 1
ATOM 653 O O . ALA A 1 90 ? 14.296 8.923 -25.781 1.00 93.81 90 ALA A O 1
ATOM 654 N N . TYR A 1 91 ? 12.985 8.395 -24.038 1.00 91.00 91 TYR A N 1
ATOM 655 C CA . TYR A 1 91 ? 12.375 9.721 -23.906 1.00 91.00 91 TYR A CA 1
ATOM 656 C C . TYR A 1 91 ? 12.995 10.585 -22.806 1.00 91.00 91 TYR A C 1
ATOM 658 O O . TYR A 1 91 ? 12.523 11.695 -22.579 1.00 91.00 91 TYR A O 1
ATOM 666 N N . ARG A 1 92 ? 14.073 10.133 -22.154 1.00 88.75 92 ARG A N 1
ATOM 667 C CA . ARG A 1 92 ? 14.644 10.779 -20.960 1.00 88.75 92 ARG A CA 1
ATOM 668 C C . ARG A 1 92 ? 14.972 12.262 -21.145 1.00 88.75 92 ARG A C 1
ATOM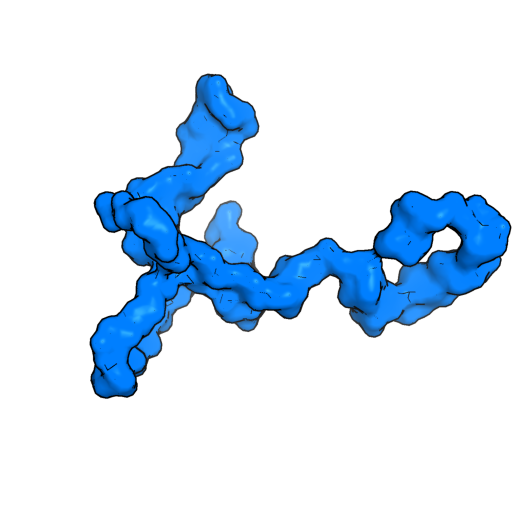 670 O O . ARG A 1 92 ? 14.764 13.034 -20.222 1.00 88.75 92 ARG A O 1
ATOM 677 N N . SER A 1 93 ? 15.433 12.673 -22.328 1.00 90.94 93 SER A N 1
ATOM 678 C CA . SER A 1 93 ? 15.733 14.082 -22.637 1.00 90.94 93 SER A CA 1
ATOM 679 C C . SER A 1 93 ? 14.496 14.979 -22.764 1.00 90.94 93 SER A C 1
ATOM 681 O O . SER A 1 93 ? 14.629 16.199 -22.782 1.00 90.94 93 SER A O 1
ATOM 683 N N . ARG A 1 94 ? 13.300 14.390 -22.870 1.00 91.44 94 ARG A N 1
ATOM 684 C CA . ARG A 1 94 ? 12.009 15.084 -23.000 1.00 91.44 94 ARG A CA 1
ATOM 685 C C . ARG A 1 94 ? 11.169 15.029 -21.726 1.00 91.44 94 ARG A C 1
ATOM 687 O O . ARG A 1 94 ? 10.117 15.659 -21.674 1.00 91.44 94 ARG A O 1
ATOM 694 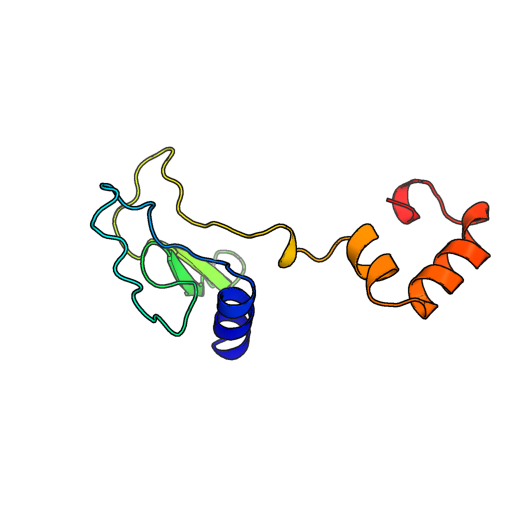N N . LEU A 1 95 ? 11.597 14.257 -20.730 1.00 89.25 95 LEU A N 1
ATOM 695 C CA . LEU A 1 95 ? 10.899 14.137 -19.459 1.00 89.25 95 LEU A CA 1
ATOM 696 C C . LEU A 1 95 ? 11.343 15.264 -18.525 1.00 89.25 95 LEU A C 1
ATOM 698 O O . LEU A 1 95 ? 12.534 15.539 -18.376 1.00 89.25 95 LEU A O 1
ATOM 702 N N . SER A 1 96 ? 10.376 15.909 -17.879 1.00 88.25 96 SER A N 1
ATOM 703 C CA . SER A 1 96 ? 10.655 16.825 -16.774 1.00 88.25 96 SER A CA 1
ATOM 704 C C . SER A 1 96 ? 11.203 16.048 -15.573 1.00 88.25 96 SER A C 1
ATOM 706 O O . SER A 1 96 ? 10.919 14.854 -15.451 1.00 88.25 96 SER A O 1
ATOM 708 N N . PRO A 1 97 ? 11.918 16.705 -14.640 1.00 81.44 97 PRO A N 1
ATOM 709 C CA . PRO A 1 97 ? 12.419 16.047 -13.439 1.00 81.44 97 PRO A CA 1
ATOM 710 C C . PRO A 1 97 ? 11.336 15.229 -12.734 1.00 81.44 97 PRO A C 1
ATOM 712 O O . PRO A 1 97 ? 11.576 14.062 -12.466 1.00 81.44 97 PRO A O 1
ATOM 715 N N . VAL A 1 98 ? 10.125 15.786 -12.572 1.00 85.94 98 VAL A N 1
ATOM 716 C CA . VAL A 1 98 ? 8.944 15.161 -11.931 1.00 85.94 98 VAL A CA 1
ATOM 717 C C . VAL A 1 98 ? 8.542 13.822 -12.566 1.00 85.94 98 VAL A C 1
ATOM 719 O O . VAL A 1 98 ? 8.020 12.955 -11.879 1.00 85.94 98 VAL A O 1
ATOM 722 N N . GLN A 1 99 ? 8.796 13.631 -13.860 1.00 80.44 99 GLN A N 1
ATOM 723 C CA . GLN A 1 99 ? 8.441 12.409 -14.592 1.00 80.44 99 GLN A CA 1
ATOM 724 C C . GLN A 1 99 ? 9.548 11.343 -14.576 1.00 80.44 99 GLN A C 1
ATOM 726 O O . GLN A 1 99 ? 9.330 10.237 -15.064 1.00 80.44 99 GLN A O 1
ATOM 731 N N . VAL A 1 100 ? 10.741 11.684 -14.078 1.00 73.19 100 VAL A N 1
ATOM 732 C CA . VAL A 1 100 ? 11.907 10.787 -13.988 1.00 73.19 100 VAL A CA 1
ATOM 733 C C . VAL A 1 100 ? 12.151 10.315 -12.542 1.00 73.19 100 VAL A C 1
ATOM 735 O O . VAL A 1 100 ? 13.020 9.467 -12.340 1.00 73.19 100 VAL A O 1
ATOM 738 N N . TRP A 1 101 ? 11.395 10.845 -11.567 1.00 59.38 101 TRP A N 1
ATOM 739 C CA . TRP A 1 101 ? 11.398 10.415 -10.160 1.00 59.38 101 TRP A CA 1
ATOM 740 C C . TRP A 1 101 ? 10.814 9.010 -9.981 1.00 59.38 101 TRP A C 1
ATOM 742 O O . TRP A 1 101 ? 9.760 8.703 -10.578 1.00 59.38 101 TRP A O 1
#

Secondary structure (DSSP, 8-state):
-HHHHHHHHHTT-B-PPPPSSTT-------SSS-SSSEEEEEEGGGTEEEEEESS---TT----B--GGGS--HHHHHHH-HHHHHHHHHHGGGS-HHHH-

pLDDT: mean 87.05, std 12.68, range [50.0, 96.88]

Organism: NCBI:txid191504